Protein AF-A0A523K6I4-F1 (afdb_monomer_lite)

pLDDT: mean 88.22, std 10.39, range [42.53, 98.5]

Foldseek 3Di:
DPDPDDDDQQAAEAEDDDDPDPVVVVVVVVVCVVCDVVVVVVVVVVVVVVVVVVVCCVVPPDPDDRPDDPVRVCVVVVHYYHYDNACPDVVNLVVLLVSAAQEAEAEPHDYDDAPSNQVRHVPGYKYKAFADPPPQWDPPSVVVCVVVVHPDTGIWIFGDDRDTRPGGTDGD

Sequence (172 aa):
MLTMPEFEIIGIIKSKPLPLTRKTAKDLKKHLKNIGWRFGWLLFWQQTIQFLGYVINILLPGDGDRILPVWKISREYGIPVKHVHDINHPTVINLIQDLKPDIIVSAYFNQIIKEPVIDLPKFGILNIHPGWLPAYRGAMAYFWVLKNGSEKAGVSIHWIDKGIDTGELVSR

Secondary structure (DSSP, 8-state):
--PPPP-----EEEEPPPP--HHHHHHHHHHHHHH-HHHHHHHHHHHHHHHHHHHHHHHS--SSPP---HHHHHHHTT--EEEES-TTSHHHHHHHHHH--S-EEEES--SPPPHHHHTSSTT-EEEEESS-TTTT-STTHHHHHHHTT-S----EEEE--SSSS-SPEEE-

Structure (mmCIF, N/CA/C/O backbone):
data_AF-A0A523K6I4-F1
#
_entry.id   AF-A0A523K6I4-F1
#
loop_
_atom_site.group_PDB
_atom_site.id
_atom_site.type_symbol
_atom_site.label_atom_id
_atom_site.label_alt_id
_atom_site.label_comp_id
_atom_site.label_asym_id
_atom_site.label_entity_id
_atom_site.label_seq_id
_atom_site.pdbx_PDB_ins_code
_atom_site.Cartn_x
_atom_site.Cartn_y
_atom_site.Cartn_z
_atom_site.occupancy
_atom_site.B_iso_or_equiv
_atom_site.auth_seq_id
_atom_site.auth_comp_id
_atom_site.auth_asym_id
_atom_site.auth_atom_id
_atom_site.pdbx_PDB_model_num
ATOM 1 N N . MET A 1 1 ? -26.654 -2.804 -16.544 1.00 42.53 1 MET A N 1
ATOM 2 C CA . MET A 1 1 ? -25.769 -1.895 -15.787 1.00 42.53 1 MET A CA 1
ATOM 3 C C . MET A 1 1 ? -25.665 -2.445 -14.382 1.00 42.53 1 MET A C 1
ATOM 5 O O . MET A 1 1 ? -26.699 -2.585 -13.747 1.00 42.53 1 MET A O 1
ATOM 9 N N . LEU A 1 2 ? -24.471 -2.823 -13.928 1.00 50.53 2 LEU A N 1
ATOM 10 C CA . LEU A 1 2 ? -24.255 -3.074 -12.504 1.00 50.53 2 LEU A CA 1
ATOM 11 C C . LEU A 1 2 ? -24.284 -1.703 -11.820 1.00 50.53 2 LEU A C 1
ATOM 13 O O . LEU A 1 2 ? -23.462 -0.848 -12.142 1.00 50.53 2 LEU A O 1
ATOM 17 N N . THR A 1 3 ? -25.269 -1.457 -10.960 1.00 63.09 3 THR A N 1
ATOM 18 C CA . THR A 1 3 ? -25.248 -0.299 -10.062 1.00 63.09 3 THR A CA 1
ATOM 19 C C . THR A 1 3 ? -24.038 -0.449 -9.154 1.00 63.09 3 THR A C 1
ATOM 21 O O . THR A 1 3 ? -23.864 -1.512 -8.553 1.00 63.09 3 THR A O 1
ATOM 24 N N . MET A 1 4 ? -23.180 0.574 -9.082 1.00 63.16 4 MET A N 1
ATOM 25 C CA . MET A 1 4 ? -22.091 0.555 -8.109 1.00 63.16 4 MET A CA 1
ATOM 26 C C . MET A 1 4 ? -22.694 0.374 -6.712 1.00 63.16 4 MET A C 1
ATOM 28 O O . MET A 1 4 ? -23.668 1.062 -6.398 1.00 63.16 4 MET A O 1
ATOM 32 N N . PRO A 1 5 ? -22.161 -0.548 -5.894 1.00 74.62 5 PRO A N 1
ATOM 33 C CA . PRO A 1 5 ? -22.587 -0.645 -4.510 1.00 74.62 5 PRO A CA 1
ATOM 34 C C . PRO A 1 5 ? -22.283 0.680 -3.807 1.00 74.62 5 PRO A C 1
ATOM 36 O O . PRO A 1 5 ? -21.275 1.328 -4.104 1.00 74.62 5 PRO A O 1
ATOM 39 N N . GLU A 1 6 ? -23.153 1.082 -2.885 1.00 83.88 6 GLU A N 1
ATOM 40 C CA . GLU A 1 6 ? -22.844 2.189 -1.985 1.00 83.88 6 GLU A CA 1
ATOM 41 C C . GLU A 1 6 ? -21.594 1.825 -1.179 1.00 83.88 6 GLU A C 1
ATOM 43 O O . GLU A 1 6 ? -21.484 0.721 -0.641 1.00 83.88 6 GLU A O 1
ATOM 48 N N . PHE A 1 7 ? -20.626 2.735 -1.138 1.00 88.19 7 PHE A N 1
ATOM 49 C CA . PHE A 1 7 ? -19.412 2.574 -0.351 1.00 88.19 7 PHE A CA 1
ATOM 50 C C . PHE A 1 7 ? -19.145 3.849 0.441 1.00 88.19 7 PHE A C 1
ATOM 52 O O . PHE A 1 7 ? -19.424 4.957 -0.016 1.00 88.19 7 PHE A O 1
ATOM 59 N N . GLU A 1 8 ? -18.559 3.680 1.619 1.00 91.31 8 GLU A N 1
ATOM 60 C CA . GLU A 1 8 ? -18.159 4.771 2.496 1.00 91.31 8 GLU A CA 1
ATOM 61 C C . GLU A 1 8 ? -16.644 4.722 2.711 1.00 91.31 8 GLU A C 1
ATOM 63 O O . GLU A 1 8 ? -16.068 3.668 2.990 1.00 91.31 8 GLU A O 1
ATOM 68 N N . ILE A 1 9 ? -15.978 5.873 2.593 1.00 92.81 9 ILE A N 1
ATOM 69 C CA . ILE A 1 9 ? -14.556 5.988 2.924 1.00 92.81 9 ILE A CA 1
ATOM 70 C C . ILE A 1 9 ? -14.435 6.419 4.385 1.00 92.81 9 ILE A C 1
ATOM 72 O O . ILE A 1 9 ? -14.440 7.606 4.701 1.00 92.81 9 ILE A O 1
ATOM 76 N N . ILE A 1 10 ? -14.260 5.442 5.269 1.00 94.62 10 ILE A N 1
ATOM 77 C CA . ILE A 1 10 ? -14.178 5.667 6.721 1.00 94.62 10 ILE A CA 1
ATOM 78 C C . ILE A 1 10 ? -12.811 6.189 7.197 1.00 94.62 10 ILE A C 1
ATOM 80 O O . ILE A 1 10 ? -12.662 6.615 8.342 1.00 94.62 10 ILE A O 1
ATOM 84 N N . GLY A 1 11 ? -11.786 6.171 6.340 1.00 94.88 11 GLY A N 1
ATOM 85 C CA . GLY A 1 11 ? -10.477 6.719 6.681 1.00 94.88 11 GLY A CA 1
ATOM 86 C C . GLY A 1 11 ? -9.400 6.513 5.625 1.00 94.88 11 GLY A C 1
ATOM 87 O O . GLY A 1 11 ? -9.531 5.719 4.698 1.00 94.88 11 GLY A O 1
ATOM 88 N N . ILE A 1 12 ? -8.307 7.259 5.779 1.00 95.38 12 ILE A N 1
ATOM 89 C CA . ILE A 1 12 ? -7.144 7.219 4.891 1.00 95.38 12 ILE A CA 1
ATOM 90 C C . ILE A 1 12 ? -5.882 7.072 5.732 1.00 95.38 12 ILE A C 1
ATOM 92 O O . ILE A 1 12 ? -5.606 7.889 6.613 1.00 95.38 12 ILE A O 1
ATOM 96 N N . ILE A 1 13 ? -5.055 6.080 5.407 1.00 95.31 13 ILE A N 1
ATOM 97 C CA . ILE A 1 13 ? -3.731 5.918 6.010 1.00 95.31 13 ILE A CA 1
ATOM 98 C C . ILE A 1 13 ? -2.668 6.354 5.007 1.00 95.31 13 ILE A C 1
ATOM 100 O O . ILE A 1 13 ? -2.586 5.852 3.890 1.00 95.31 13 ILE A O 1
ATOM 104 N N . LYS A 1 14 ? -1.821 7.297 5.420 1.00 93.88 14 LYS A N 1
ATOM 105 C CA . LYS A 1 14 ? -0.667 7.753 4.646 1.00 93.88 14 LYS A CA 1
ATOM 106 C C . LYS A 1 14 ? 0.626 7.363 5.330 1.00 93.88 14 LYS A C 1
ATOM 108 O O . LYS A 1 14 ? 0.862 7.699 6.489 1.00 93.88 14 LYS A O 1
ATOM 113 N N . SER A 1 15 ? 1.512 6.740 4.570 1.00 91.19 15 SER A N 1
ATOM 114 C CA . SER A 1 15 ? 2.891 6.541 4.992 1.00 91.19 15 SER A CA 1
ATOM 115 C C . SER A 1 15 ? 3.592 7.894 5.115 1.00 91.19 15 SER A C 1
ATOM 117 O O . SER A 1 15 ? 3.506 8.744 4.223 1.00 91.19 15 SER A O 1
ATOM 119 N N . LYS A 1 16 ? 4.269 8.126 6.239 1.00 86.56 16 LYS A N 1
ATOM 120 C CA . LYS A 1 16 ? 5.195 9.249 6.365 1.00 86.56 16 LYS A CA 1
ATOM 121 C C . LYS A 1 16 ? 6.479 8.919 5.607 1.00 86.56 16 LYS A C 1
ATOM 123 O O . LYS A 1 16 ? 6.960 7.789 5.697 1.00 86.56 16 LYS A O 1
ATOM 128 N N . PRO A 1 17 ? 7.090 9.909 4.935 1.00 75.88 17 PRO A N 1
ATOM 129 C CA . PRO A 1 17 ? 8.453 9.757 4.459 1.00 75.88 17 PRO A CA 1
ATOM 130 C C . PRO A 1 17 ? 9.349 9.304 5.612 1.00 75.88 17 PRO A C 1
ATOM 132 O O . PRO A 1 17 ? 9.192 9.764 6.750 1.00 75.88 17 PRO A O 1
ATOM 135 N N . LEU A 1 18 ? 10.289 8.406 5.322 1.00 67.62 18 LEU A N 1
ATOM 136 C CA . LEU A 1 18 ? 11.297 8.029 6.304 1.00 67.62 18 LEU A CA 1
ATOM 137 C C . LEU A 1 18 ? 12.047 9.296 6.745 1.00 67.62 18 LEU A C 1
ATOM 139 O O . LEU A 1 18 ? 12.492 10.062 5.884 1.00 67.62 18 LEU A O 1
ATOM 143 N N . PRO A 1 19 ? 12.199 9.542 8.058 1.00 69.06 19 PRO A N 1
ATOM 144 C CA . PRO A 1 19 ? 12.918 10.715 8.524 1.00 69.06 19 PRO A CA 1
ATOM 145 C C . PRO A 1 19 ? 14.365 10.678 8.018 1.00 69.06 19 PRO A C 1
ATOM 147 O O . PRO A 1 19 ? 15.023 9.630 8.012 1.00 69.06 19 PRO A O 1
ATOM 150 N N . LEU A 1 20 ? 14.875 11.838 7.607 1.00 69.12 20 LEU A N 1
ATOM 151 C CA . LEU A 1 20 ? 16.279 12.021 7.250 1.00 69.12 20 LEU A CA 1
ATOM 152 C C . LEU A 1 20 ? 17.123 11.973 8.528 1.00 69.12 20 LEU A C 1
ATOM 154 O O . LEU A 1 20 ? 17.331 12.973 9.207 1.00 69.12 20 LEU A O 1
ATOM 158 N N . THR A 1 21 ? 17.594 10.780 8.876 1.00 76.06 21 THR A N 1
ATOM 159 C CA . THR A 1 21 ? 18.526 10.561 9.986 1.00 76.06 21 THR A CA 1
ATOM 160 C C . THR A 1 21 ? 19.949 10.372 9.458 1.00 76.06 21 THR A C 1
ATOM 162 O O . THR A 1 21 ? 20.152 10.096 8.274 1.00 76.06 21 THR A O 1
ATOM 165 N N . ARG A 1 22 ? 20.965 10.435 10.334 1.00 74.25 22 ARG A N 1
ATOM 166 C CA . ARG A 1 22 ? 22.353 10.075 9.963 1.00 74.25 22 ARG A CA 1
ATOM 167 C C . ARG A 1 22 ? 22.451 8.658 9.384 1.00 74.25 22 ARG A C 1
ATOM 169 O O . ARG A 1 22 ? 23.273 8.416 8.504 1.00 74.25 22 ARG A O 1
ATOM 176 N N . LYS A 1 23 ? 21.614 7.736 9.869 1.00 74.50 23 LYS A N 1
ATOM 177 C CA . LYS A 1 23 ? 21.492 6.378 9.329 1.00 74.50 23 LYS A CA 1
ATOM 178 C 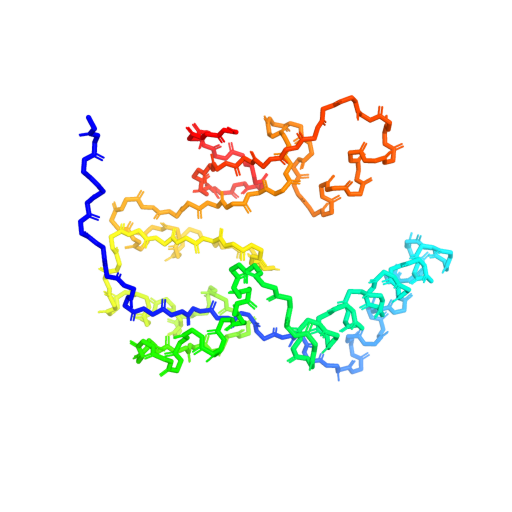C . LYS A 1 23 ? 20.891 6.416 7.922 1.00 74.50 23 LYS A C 1
ATOM 180 O O . LYS A 1 23 ? 21.525 5.927 6.997 1.00 74.50 23 LYS A O 1
ATOM 185 N N . THR A 1 24 ? 19.776 7.124 7.742 1.00 71.25 24 THR A N 1
ATOM 186 C CA . THR A 1 24 ? 19.123 7.319 6.436 1.00 71.25 24 THR A CA 1
ATOM 187 C C . THR A 1 24 ? 20.069 7.944 5.406 1.00 71.25 24 THR A C 1
ATOM 189 O O . THR A 1 24 ? 20.087 7.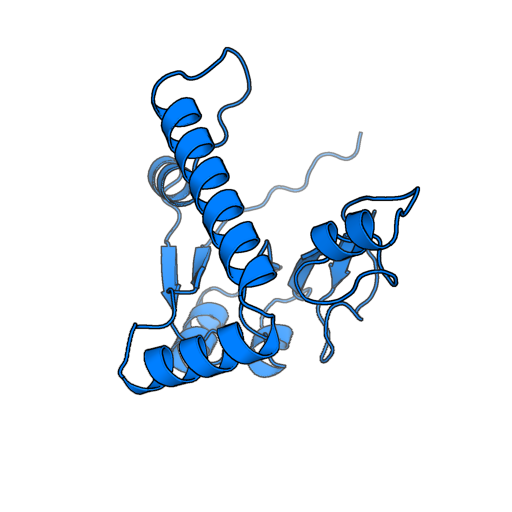519 4.260 1.00 71.25 24 THR A O 1
ATOM 192 N N . ALA A 1 25 ? 20.909 8.908 5.796 1.00 76.88 25 ALA A N 1
ATOM 193 C CA . ALA A 1 25 ? 21.897 9.518 4.903 1.00 76.88 25 ALA A CA 1
ATOM 194 C C . ALA A 1 25 ? 22.998 8.530 4.473 1.00 76.88 25 ALA A C 1
ATOM 196 O O . ALA A 1 25 ? 23.407 8.514 3.309 1.00 76.88 25 ALA A O 1
ATOM 197 N N . LYS A 1 26 ? 23.465 7.673 5.393 1.00 78.88 26 LYS A N 1
ATOM 198 C CA . LYS A 1 26 ? 24.404 6.586 5.068 1.00 78.88 26 LYS A CA 1
ATOM 199 C C . LYS A 1 26 ? 23.758 5.551 4.145 1.00 78.88 26 LYS A C 1
ATOM 201 O O . LYS A 1 26 ? 24.385 5.156 3.162 1.00 78.88 26 LYS A O 1
ATOM 206 N N . ASP A 1 27 ? 22.517 5.167 4.425 1.00 76.31 27 ASP A N 1
ATOM 207 C CA . ASP A 1 27 ? 21.748 4.223 3.611 1.00 76.31 27 ASP A CA 1
ATOM 208 C C . ASP A 1 27 ? 21.464 4.796 2.219 1.00 76.31 27 ASP A C 1
ATOM 210 O O . ASP A 1 27 ? 21.638 4.092 1.230 1.00 76.31 27 ASP A O 1
ATOM 214 N N . LEU A 1 28 ? 21.153 6.092 2.115 1.00 74.31 28 LEU A N 1
ATOM 215 C CA . LEU A 1 28 ? 20.996 6.802 0.845 1.00 74.31 28 LEU A CA 1
ATOM 216 C C . LEU A 1 28 ? 22.301 6.811 0.046 1.00 74.31 28 LEU A C 1
ATOM 218 O O . LEU A 1 28 ? 22.293 6.502 -1.141 1.00 74.31 28 LEU A O 1
ATOM 222 N N . LYS A 1 29 ? 23.441 7.103 0.686 1.00 77.94 29 LYS A N 1
ATOM 223 C CA . LYS A 1 29 ? 24.755 7.054 0.025 1.00 77.94 29 LYS A CA 1
ATOM 224 C C . LYS A 1 29 ? 25.081 5.643 -0.474 1.00 77.94 29 LYS A C 1
ATOM 226 O O . LYS A 1 29 ? 25.572 5.486 -1.591 1.00 77.94 29 LYS A O 1
ATOM 231 N N . LYS A 1 30 ? 24.794 4.617 0.334 1.00 78.75 30 LYS A N 1
ATOM 232 C CA . LYS A 1 30 ? 24.948 3.205 -0.052 1.00 78.75 30 LYS A CA 1
ATOM 233 C C . LYS A 1 30 ? 24.022 2.850 -1.216 1.00 78.75 30 LYS A C 1
ATOM 235 O O . LYS A 1 30 ? 24.467 2.229 -2.174 1.00 78.75 30 LYS A O 1
ATOM 240 N N . HIS A 1 31 ? 22.768 3.289 -1.161 1.00 73.31 31 HIS A N 1
ATOM 241 C CA . HIS A 1 31 ? 21.783 3.071 -2.209 1.00 73.31 31 HIS A CA 1
ATOM 242 C C . HIS A 1 31 ? 22.215 3.727 -3.524 1.00 73.31 31 HIS A C 1
ATOM 244 O O . HIS A 1 31 ? 22.301 3.027 -4.524 1.00 73.31 31 HIS A O 1
ATOM 250 N N . LEU A 1 32 ? 22.603 5.009 -3.510 1.00 76.25 32 LEU A N 1
ATOM 251 C CA . LEU A 1 32 ? 23.137 5.738 -4.671 1.00 76.25 32 LEU A CA 1
ATOM 252 C C . LEU A 1 32 ? 24.362 5.047 -5.282 1.00 76.25 32 LEU A C 1
ATOM 254 O O . LEU A 1 32 ? 24.489 4.980 -6.504 1.00 76.25 32 LEU A O 1
ATOM 258 N N . LYS A 1 33 ? 25.249 4.497 -4.444 1.00 80.69 33 LYS A N 1
ATOM 259 C CA . LYS A 1 33 ? 26.400 3.713 -4.910 1.00 80.69 33 LYS A CA 1
ATOM 260 C C . LYS A 1 33 ? 25.966 2.419 -5.608 1.00 80.69 33 LYS A C 1
ATOM 262 O O . LYS A 1 33 ? 26.567 2.062 -6.614 1.00 80.69 33 LYS A O 1
ATOM 267 N N . ASN A 1 34 ? 24.929 1.751 -5.103 1.00 77.88 34 ASN A N 1
ATOM 268 C CA . ASN A 1 34 ? 24.419 0.496 -5.661 1.00 77.88 34 ASN A CA 1
ATOM 269 C C . ASN A 1 34 ? 23.626 0.696 -6.959 1.00 77.88 34 ASN A C 1
ATOM 271 O O . ASN A 1 34 ? 23.767 -0.100 -7.880 1.00 77.88 34 ASN A O 1
ATOM 275 N N . ILE A 1 35 ? 22.799 1.741 -7.043 1.00 75.56 35 ILE A N 1
ATOM 276 C CA . ILE A 1 35 ? 22.004 2.033 -8.249 1.00 75.56 35 ILE A CA 1
ATOM 277 C C . ILE A 1 35 ? 22.817 2.752 -9.335 1.00 75.56 35 ILE A C 1
ATOM 279 O O . ILE A 1 35 ? 22.424 2.770 -10.499 1.00 75.56 35 ILE A O 1
ATOM 283 N N . GLY A 1 36 ? 23.957 3.337 -8.961 1.00 83.06 36 GLY A N 1
ATOM 284 C CA . GLY A 1 36 ? 24.825 4.105 -9.843 1.00 83.06 36 GLY A CA 1
ATOM 285 C C . GLY A 1 36 ? 24.409 5.573 -9.960 1.00 83.06 36 GLY A C 1
ATOM 286 O O . GLY A 1 36 ? 23.231 5.930 -9.983 1.00 83.06 36 GLY A O 1
ATOM 287 N N . TRP A 1 37 ? 25.407 6.452 -10.083 1.00 78.94 37 TRP A N 1
ATOM 288 C CA . TRP A 1 37 ? 25.209 7.907 -10.062 1.00 78.94 37 TRP A CA 1
ATOM 289 C C . TRP A 1 37 ? 24.309 8.415 -11.197 1.00 78.94 37 TRP A C 1
ATOM 291 O O . TRP A 1 37 ? 23.496 9.313 -10.997 1.00 78.94 37 TRP A O 1
ATOM 301 N N . ARG A 1 38 ? 24.402 7.791 -12.379 1.00 79.31 38 ARG A N 1
ATOM 302 C CA . ARG A 1 38 ? 23.565 8.123 -13.545 1.00 79.31 38 ARG A CA 1
ATOM 303 C C . ARG A 1 38 ? 22.087 7.824 -13.285 1.00 79.31 38 ARG A C 1
ATOM 305 O O . ARG A 1 38 ? 21.235 8.617 -13.669 1.00 79.31 38 ARG A O 1
ATOM 312 N N . PHE A 1 39 ? 21.789 6.717 -12.603 1.00 77.88 39 PHE A N 1
ATOM 313 C CA . PHE A 1 39 ? 20.417 6.352 -12.259 1.00 77.88 39 PHE A CA 1
ATOM 314 C C . PHE A 1 39 ? 19.861 7.234 -11.139 1.00 77.88 39 PHE A C 1
ATOM 316 O O . PHE A 1 39 ? 18.729 7.697 -11.230 1.00 77.88 39 PHE A O 1
ATOM 323 N N . GLY A 1 40 ? 20.677 7.555 -10.129 1.00 81.12 40 GLY A N 1
ATOM 324 C CA . GLY A 1 40 ? 20.308 8.539 -9.106 1.00 81.12 40 GLY A CA 1
ATOM 325 C C . GLY A 1 40 ? 19.970 9.911 -9.703 1.00 81.12 40 GLY A C 1
ATOM 326 O O . GLY A 1 40 ? 18.979 10.523 -9.314 1.00 81.12 40 GLY A O 1
ATOM 327 N N . TRP A 1 41 ? 20.744 10.359 -10.696 1.00 85.88 41 TRP A N 1
ATOM 328 C CA . TRP A 1 41 ? 20.487 11.609 -11.417 1.00 85.88 41 TRP A CA 1
ATOM 329 C C . TRP A 1 41 ? 19.193 11.568 -12.241 1.00 85.88 41 TRP A C 1
ATOM 331 O O . TRP A 1 41 ? 18.423 12.525 -12.218 1.00 85.88 41 TRP A O 1
ATOM 341 N N . LEU A 1 42 ? 18.915 10.447 -12.916 1.00 83.25 42 LEU A N 1
ATOM 342 C CA . LEU A 1 42 ? 17.652 10.236 -13.630 1.00 83.25 42 LEU A CA 1
ATOM 343 C C . LEU A 1 42 ? 16.447 10.314 -12.680 1.00 83.25 42 LEU A C 1
ATOM 345 O O . LEU A 1 42 ? 15.490 11.023 -12.973 1.00 83.25 42 LEU A O 1
ATOM 349 N N . LEU A 1 43 ? 16.504 9.621 -11.537 1.00 81.31 43 LEU A N 1
ATOM 350 C CA . LEU A 1 43 ? 15.429 9.637 -10.539 1.00 81.31 43 LEU A CA 1
ATOM 351 C C . LEU A 1 43 ? 15.205 11.038 -9.967 1.00 81.31 43 LEU A C 1
ATOM 353 O O . LEU A 1 43 ? 14.060 11.433 -9.764 1.00 81.31 43 LEU A O 1
ATOM 357 N N . PHE A 1 44 ? 16.279 11.795 -9.728 1.00 85.69 44 PHE A N 1
ATOM 358 C CA . PHE A 1 44 ? 16.171 13.186 -9.297 1.00 85.69 44 PHE A CA 1
ATOM 359 C C . PHE A 1 44 ? 15.391 14.019 -10.320 1.00 85.69 44 PHE A C 1
ATOM 361 O O . PHE A 1 44 ? 14.373 14.606 -9.964 1.00 85.69 44 PHE A O 1
ATOM 368 N N . TRP A 1 45 ? 15.795 13.996 -11.596 1.00 88.88 45 TRP A N 1
ATOM 369 C CA . TRP A 1 45 ? 15.090 14.731 -12.651 1.00 88.88 45 TRP A CA 1
ATOM 370 C C . TRP A 1 45 ? 13.650 14.267 -12.834 1.00 88.88 45 TRP A C 1
ATOM 372 O O . TRP A 1 45 ? 12.764 15.105 -12.981 1.00 88.88 45 TRP A O 1
ATOM 382 N N . GLN A 1 46 ? 13.396 12.959 -12.773 1.00 85.31 46 GLN A N 1
ATOM 383 C CA . GLN A 1 46 ? 12.042 12.414 -12.814 1.00 85.31 46 GLN A CA 1
ATOM 384 C C . GLN A 1 46 ? 11.171 13.024 -11.706 1.00 85.31 46 GLN A C 1
ATOM 386 O O . GLN A 1 46 ? 10.077 13.510 -11.989 1.00 85.31 46 GLN A O 1
ATOM 391 N N . GLN A 1 47 ? 11.656 13.035 -10.461 1.00 85.31 47 GLN A N 1
ATOM 392 C CA . GLN A 1 47 ? 10.927 13.607 -9.326 1.00 85.31 47 GLN A CA 1
ATOM 393 C C . GLN A 1 47 ? 10.741 15.120 -9.465 1.00 85.31 47 GLN A C 1
ATOM 395 O O . GLN A 1 47 ? 9.662 15.635 -9.176 1.00 85.31 47 GLN A O 1
ATOM 400 N N . THR A 1 48 ? 11.752 15.837 -9.962 1.00 88.81 48 THR A N 1
ATOM 401 C CA . THR A 1 48 ? 11.648 17.275 -10.241 1.00 88.81 48 THR A CA 1
ATOM 402 C C . THR A 1 48 ? 10.582 17.567 -11.295 1.00 88.81 48 THR A C 1
ATOM 404 O O . THR A 1 48 ? 9.737 18.427 -11.069 1.00 88.81 48 THR A O 1
ATOM 407 N N . ILE A 1 49 ? 10.568 16.838 -12.414 1.00 89.06 49 ILE A N 1
ATOM 408 C CA . ILE A 1 49 ? 9.572 17.014 -13.482 1.00 89.06 49 ILE A CA 1
ATOM 409 C C . ILE A 1 49 ? 8.166 16.689 -12.968 1.00 89.06 49 ILE A C 1
ATOM 411 O O . ILE A 1 49 ? 7.242 17.459 -13.215 1.00 89.06 49 ILE A O 1
ATOM 415 N N . GLN A 1 50 ? 7.998 15.595 -12.218 1.00 83.94 50 GLN A N 1
ATOM 416 C CA . GLN A 1 50 ? 6.705 15.239 -11.623 1.00 83.94 50 GLN A CA 1
ATOM 417 C C . GLN A 1 50 ? 6.212 16.313 -10.650 1.00 83.94 50 GLN A C 1
ATOM 419 O O . GLN A 1 50 ? 5.049 16.712 -10.710 1.00 83.94 50 GLN A O 1
ATOM 424 N N . PHE A 1 51 ? 7.094 16.821 -9.787 1.00 85.94 51 PHE A N 1
ATOM 425 C CA . PHE A 1 51 ? 6.762 17.899 -8.862 1.00 85.94 51 PHE A CA 1
ATOM 426 C C . PHE A 1 51 ? 6.360 19.181 -9.600 1.00 85.94 51 PHE A C 1
ATOM 428 O O . PHE A 1 51 ? 5.333 19.773 -9.277 1.00 85.94 51 PHE A O 1
ATOM 435 N N . LEU A 1 52 ? 7.120 19.585 -10.621 1.00 88.69 52 LEU A N 1
ATOM 436 C CA . LEU A 1 52 ? 6.794 20.755 -11.439 1.00 88.69 52 LEU A CA 1
ATOM 437 C C . LEU A 1 52 ? 5.467 20.576 -12.178 1.00 88.69 52 LEU A C 1
ATOM 439 O O . LEU A 1 52 ? 4.636 21.477 -12.145 1.00 88.69 52 LEU A O 1
ATOM 443 N N . GLY A 1 53 ? 5.227 19.409 -12.778 1.00 83.94 53 GLY A N 1
ATOM 444 C CA . GLY A 1 53 ? 3.952 19.087 -13.418 1.00 83.94 53 GLY A CA 1
ATOM 445 C C . GLY A 1 53 ? 2.781 19.158 -12.438 1.00 83.94 53 GLY A C 1
ATOM 446 O O . GLY A 1 53 ? 1.727 19.693 -12.773 1.00 83.94 53 GLY A O 1
ATOM 447 N N . TYR A 1 54 ? 2.967 18.691 -11.202 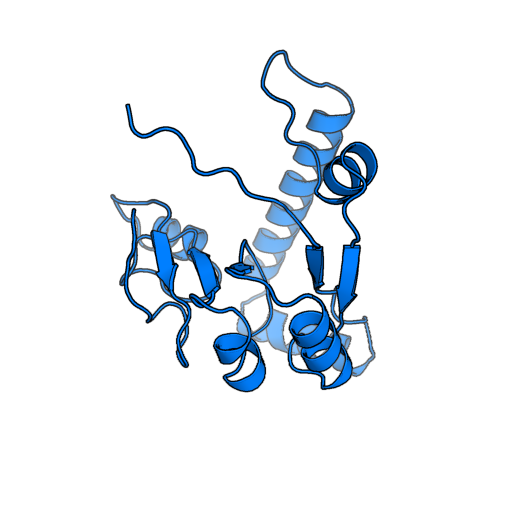1.00 81.62 54 TYR A N 1
ATOM 448 C CA . TYR A 1 54 ? 1.963 18.813 -10.146 1.00 81.62 54 TYR A CA 1
ATOM 449 C C . TYR A 1 54 ? 1.705 20.277 -9.750 1.00 81.62 54 TYR A C 1
ATOM 451 O O . TYR A 1 54 ? 0.552 20.686 -9.633 1.00 81.62 54 TYR A O 1
ATOM 459 N N . VAL A 1 55 ? 2.757 21.089 -9.601 1.00 83.75 55 VAL A N 1
ATOM 460 C CA . VAL A 1 55 ? 2.629 22.532 -9.328 1.00 83.75 55 VAL A CA 1
ATOM 461 C C . VAL A 1 55 ? 1.897 23.244 -10.468 1.00 83.75 55 VAL A C 1
ATOM 463 O O . VAL A 1 55 ? 0.972 24.009 -10.206 1.00 83.75 55 VAL A O 1
ATOM 466 N N . ILE A 1 56 ? 2.252 22.956 -11.722 1.00 84.75 56 ILE A N 1
ATOM 467 C CA . ILE A 1 56 ? 1.593 23.526 -12.904 1.00 84.75 56 ILE A CA 1
ATOM 468 C C . ILE A 1 56 ? 0.111 23.151 -12.927 1.00 84.75 56 ILE A C 1
ATOM 470 O O . ILE A 1 56 ? -0.712 24.040 -13.086 1.00 84.75 56 ILE A O 1
ATOM 474 N N . ASN A 1 57 ? -0.249 21.885 -12.690 1.00 77.88 57 ASN A N 1
ATOM 475 C CA . ASN A 1 57 ? -1.655 21.456 -12.656 1.00 77.88 57 ASN A CA 1
ATOM 476 C C . ASN A 1 57 ? -2.477 22.160 -11.563 1.00 77.88 57 ASN A C 1
ATOM 478 O O . ASN A 1 57 ? -3.678 22.361 -11.725 1.00 77.88 57 ASN A O 1
ATOM 482 N N . ILE A 1 58 ? -1.849 22.536 -10.44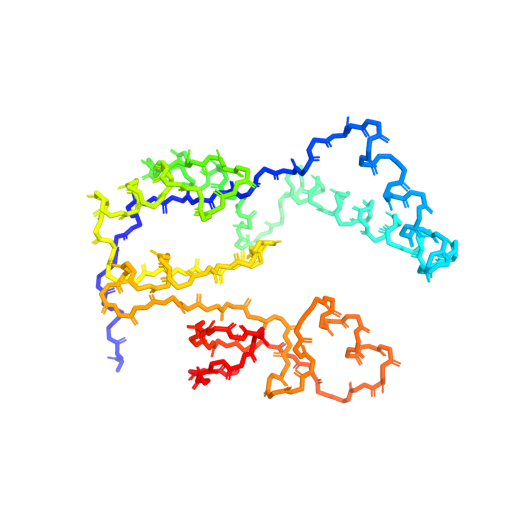6 1.00 77.81 58 ILE A N 1
ATOM 483 C CA . ILE A 1 58 ? -2.516 23.312 -9.393 1.00 77.81 58 ILE A CA 1
ATOM 484 C C . ILE A 1 58 ? -2.706 24.773 -9.809 1.00 77.81 58 ILE A C 1
ATOM 486 O O . ILE A 1 58 ? -3.756 25.347 -9.523 1.00 77.81 58 ILE A O 1
ATOM 490 N N . LEU A 1 59 ? -1.689 25.381 -10.424 1.00 83.25 59 LEU A N 1
ATOM 491 C CA . LEU A 1 59 ? -1.685 26.808 -10.767 1.00 83.25 59 LEU A CA 1
ATOM 492 C C . LEU A 1 59 ? -2.469 27.120 -12.046 1.00 83.25 59 LEU A C 1
ATOM 494 O O . LEU A 1 59 ? -3.099 28.169 -12.135 1.00 83.25 59 LEU A O 1
ATOM 498 N N . LEU A 1 60 ? -2.421 26.216 -13.021 1.00 83.19 60 LEU A N 1
ATOM 499 C CA . LEU A 1 60 ? -3.032 26.327 -14.342 1.00 83.19 60 LEU A CA 1
ATOM 500 C C . LEU A 1 60 ? -3.917 25.094 -14.585 1.00 83.19 60 LEU A C 1
ATOM 502 O O . LEU A 1 60 ? -3.542 24.206 -15.355 1.00 83.19 60 LEU A O 1
ATOM 506 N N . PRO A 1 61 ? -5.066 24.989 -13.894 1.00 69.44 61 PRO A N 1
ATOM 507 C CA . PRO A 1 61 ? -5.971 23.868 -14.088 1.00 69.44 61 PRO A CA 1
ATOM 508 C C . PRO A 1 61 ? -6.565 23.932 -15.501 1.00 69.44 61 PRO A C 1
ATOM 510 O O . PRO A 1 61 ? -7.178 24.932 -15.866 1.00 69.44 61 PRO A O 1
ATOM 513 N N . GLY A 1 62 ? -6.368 22.878 -16.296 1.00 70.00 62 GLY A N 1
ATOM 514 C CA . GLY A 1 62 ? -7.068 22.714 -17.573 1.00 70.00 62 GLY A CA 1
ATOM 515 C C . GLY A 1 62 ? -8.547 22.354 -17.382 1.00 70.00 62 GLY A C 1
ATOM 516 O O . GLY A 1 62 ? -8.997 22.130 -16.259 1.00 70.00 62 GLY A O 1
ATOM 517 N N . ASP A 1 63 ? -9.284 22.231 -18.488 1.00 69.50 63 ASP A N 1
ATOM 518 C CA . ASP A 1 63 ? -10.730 21.935 -18.502 1.00 69.50 63 ASP A CA 1
ATOM 519 C C . ASP A 1 63 ? -11.095 20.477 -18.136 1.00 69.50 63 ASP A C 1
ATOM 521 O O . ASP A 1 63 ? -12.261 20.092 -18.190 1.00 69.50 63 ASP A O 1
ATOM 525 N N . GLY A 1 64 ? -10.112 19.640 -17.787 1.00 64.56 64 GLY A N 1
ATOM 526 C CA . GLY A 1 64 ? -10.317 18.235 -17.424 1.00 64.56 64 GLY A CA 1
ATOM 527 C C . GLY A 1 64 ? -10.667 18.013 -15.949 1.00 64.56 64 GLY A C 1
ATOM 528 O O . GLY A 1 64 ? -10.523 18.905 -15.108 1.00 64.56 64 GLY A O 1
ATOM 529 N N . ASP A 1 65 ? -11.074 16.781 -15.623 1.00 61.66 65 ASP A N 1
ATOM 530 C CA . ASP A 1 65 ? -11.316 16.360 -14.242 1.00 61.66 65 ASP A CA 1
ATOM 531 C C . ASP A 1 65 ? -10.097 16.657 -13.363 1.00 61.66 65 ASP A C 1
ATOM 533 O O . ASP A 1 65 ? -8.958 16.268 -13.647 1.00 61.66 65 ASP A O 1
ATOM 537 N N . ARG A 1 66 ? -10.333 17.377 -12.265 1.00 65.19 66 ARG A N 1
ATOM 538 C CA . ARG A 1 66 ? -9.264 17.783 -11.354 1.00 65.19 66 ARG A CA 1
ATOM 539 C C . ARG A 1 66 ? -8.693 16.553 -10.657 1.00 65.19 66 ARG A C 1
ATOM 541 O O . ARG A 1 66 ? -9.356 15.955 -9.813 1.00 65.19 66 ARG A O 1
ATOM 548 N N . ILE A 1 67 ? -7.418 16.249 -10.901 1.00 68.31 67 ILE A N 1
ATOM 549 C CA . ILE A 1 67 ? -6.658 15.331 -10.044 1.00 68.31 67 ILE A CA 1
ATOM 550 C C . ILE A 1 67 ? -6.418 16.043 -8.713 1.00 68.31 67 ILE A C 1
ATOM 552 O O . ILE A 1 67 ? -5.478 16.824 -8.543 1.00 68.31 67 ILE A O 1
ATOM 556 N N . LEU A 1 68 ? -7.316 15.815 -7.760 1.00 75.44 68 LEU A N 1
ATOM 557 C CA . LEU A 1 68 ? -7.201 16.390 -6.432 1.00 75.44 68 LEU A CA 1
ATOM 558 C C . LEU A 1 68 ? -6.207 15.570 -5.604 1.00 75.44 68 LEU A C 1
ATOM 560 O O . LEU A 1 68 ? -6.287 14.341 -5.559 1.00 75.44 68 LEU A O 1
ATOM 564 N N . PRO A 1 69 ? -5.275 16.219 -4.892 1.00 79.44 69 PRO A N 1
ATOM 565 C CA . PRO A 1 69 ? -4.430 15.494 -3.968 1.00 79.44 69 PRO A CA 1
ATOM 566 C C . PRO A 1 69 ? -5.271 14.945 -2.821 1.00 79.44 69 PRO A C 1
ATOM 568 O O . PRO A 1 69 ? -6.216 15.582 -2.357 1.00 79.44 69 PRO A O 1
ATOM 571 N N . VAL A 1 70 ? -4.858 13.800 -2.282 1.00 82.88 70 VAL A N 1
ATOM 572 C CA . VAL A 1 70 ? -5.596 13.099 -1.221 1.00 82.88 70 VAL A CA 1
ATOM 573 C C . VAL A 1 70 ? -5.914 13.994 -0.009 1.00 82.88 70 VAL A C 1
ATOM 575 O O . VAL A 1 70 ? -6.935 13.803 0.634 1.00 82.88 70 VAL A O 1
ATOM 578 N N . TRP A 1 71 ? -5.071 14.987 0.319 1.00 83.75 71 TRP A N 1
ATOM 579 C CA . TRP A 1 71 ? -5.363 15.922 1.422 1.00 83.75 71 TRP A CA 1
ATOM 580 C C . TRP A 1 71 ? -6.534 16.870 1.119 1.00 83.75 71 TRP A C 1
ATOM 582 O O . TRP A 1 71 ? -7.247 17.262 2.036 1.00 83.75 71 TRP A O 1
ATOM 592 N N . LYS A 1 72 ? -6.737 17.234 -0.152 1.00 83.69 72 LYS A N 1
ATOM 593 C CA . LYS A 1 72 ? -7.846 18.088 -0.582 1.00 83.69 72 LYS A CA 1
ATOM 594 C C . LYS A 1 72 ? -9.144 17.290 -0.617 1.00 83.69 72 LYS A C 1
ATOM 596 O O . LYS A 1 72 ? -10.115 17.748 -0.035 1.00 83.69 72 LYS A O 1
ATOM 601 N N . ILE A 1 73 ? -9.102 16.072 -1.168 1.00 84.50 73 ILE A N 1
ATOM 602 C CA . ILE A 1 73 ? -10.228 15.122 -1.137 1.00 84.50 73 ILE A CA 1
ATOM 603 C C . ILE A 1 73 ? -10.654 14.862 0.312 1.00 84.50 73 ILE A C 1
ATOM 605 O O . ILE A 1 73 ? -11.805 15.069 0.668 1.00 84.50 73 ILE A O 1
ATOM 609 N N . SER A 1 74 ? -9.715 14.490 1.185 1.00 89.69 74 SER A N 1
ATOM 610 C CA . SER A 1 74 ? -10.019 14.245 2.600 1.00 89.69 74 SER A CA 1
ATOM 611 C C . SER A 1 74 ? -10.696 15.438 3.276 1.00 89.69 74 SER A C 1
ATOM 613 O O . SER A 1 74 ? -11.664 15.251 4.004 1.00 89.69 74 SER A O 1
ATOM 615 N N . ARG A 1 75 ? -10.224 16.662 3.019 1.00 88.88 75 ARG A N 1
ATOM 616 C CA . ARG A 1 75 ? -10.818 17.872 3.596 1.00 88.88 75 ARG A CA 1
ATOM 617 C C . ARG A 1 75 ? -12.221 18.150 3.055 1.00 88.88 75 ARG A C 1
ATOM 619 O O . ARG A 1 75 ? -13.074 18.572 3.823 1.00 88.88 75 ARG A O 1
ATOM 626 N N . GLU A 1 76 ? -12.428 17.957 1.757 1.00 88.56 76 GLU A N 1
ATOM 627 C CA . GLU A 1 76 ? -13.696 18.225 1.069 1.00 88.56 76 GLU A CA 1
ATOM 628 C C . GLU A 1 76 ? -14.804 17.265 1.513 1.00 88.56 76 GLU A C 1
ATOM 630 O O . GLU A 1 76 ? -15.923 17.700 1.762 1.00 88.56 76 GLU A O 1
ATOM 635 N N . TYR A 1 77 ? -14.462 15.990 1.705 1.00 88.25 77 TYR A N 1
ATOM 636 C CA . TYR A 1 77 ? -15.402 14.941 2.109 1.00 88.25 77 TYR A CA 1
ATOM 637 C C . TYR A 1 77 ? -15.371 14.625 3.615 1.00 88.25 77 TYR A C 1
ATOM 639 O O . TYR A 1 77 ? -16.023 13.686 4.057 1.00 88.25 77 TYR A O 1
ATOM 647 N N . GLY A 1 78 ? -14.601 15.369 4.418 1.00 91.94 78 GLY A N 1
ATOM 648 C CA . GLY A 1 78 ? -14.510 15.158 5.871 1.00 91.94 78 GLY A CA 1
ATOM 649 C C . GLY A 1 78 ? -13.870 13.827 6.297 1.00 91.94 78 GLY A C 1
ATOM 650 O O . GLY A 1 78 ? -14.094 13.369 7.413 1.00 91.94 78 GLY A O 1
ATOM 651 N N . ILE A 1 79 ? -13.064 13.204 5.434 1.00 93.25 79 ILE A N 1
ATOM 652 C CA . ILE A 1 79 ? -12.488 11.872 5.666 1.00 93.25 79 ILE A CA 1
ATOM 653 C C . ILE A 1 79 ? -11.248 11.986 6.568 1.00 93.25 79 ILE A C 1
ATOM 655 O O . ILE A 1 79 ? -10.316 12.726 6.223 1.00 93.25 79 ILE A O 1
ATOM 659 N N . PRO A 1 80 ? -11.153 11.236 7.681 1.00 93.00 80 PRO A N 1
ATOM 660 C CA . PRO A 1 80 ? -9.998 11.298 8.569 1.00 93.00 80 PRO A CA 1
ATOM 661 C C . PRO A 1 80 ? -8.733 10.741 7.898 1.00 93.00 80 PRO A C 1
ATOM 663 O O . PRO A 1 80 ? -8.740 9.670 7.291 1.00 93.00 80 PRO A O 1
ATOM 666 N N . VAL A 1 81 ? -7.609 11.453 8.044 1.00 94.12 81 VAL A N 1
ATOM 667 C CA . VAL A 1 81 ? -6.296 11.025 7.531 1.00 94.12 81 VAL A CA 1
ATOM 668 C C . VAL A 1 81 ? -5.341 10.754 8.686 1.00 94.12 81 VAL A C 1
ATOM 670 O O . VAL A 1 81 ? -5.017 11.651 9.468 1.00 94.12 81 VAL A O 1
ATOM 673 N N . LYS A 1 82 ? -4.806 9.532 8.749 1.00 94.19 82 LYS A N 1
ATOM 674 C CA . LYS A 1 82 ? -3.750 9.153 9.688 1.00 94.19 82 LYS A CA 1
ATOM 675 C C . LYS A 1 82 ? -2.415 9.011 8.974 1.00 94.19 82 LYS A C 1
ATOM 677 O O . LYS A 1 82 ? -2.262 8.222 8.049 1.00 94.19 82 LYS A O 1
ATOM 682 N N . HIS A 1 83 ? -1.415 9.737 9.456 1.00 94.19 83 HIS A N 1
ATOM 683 C CA . HIS A 1 83 ? -0.039 9.584 9.000 1.00 94.19 83 HIS A CA 1
ATOM 684 C C . HIS A 1 83 ? 0.728 8.601 9.894 1.00 94.19 83 HIS A C 1
ATOM 686 O O . HIS A 1 83 ? 0.831 8.834 11.100 1.00 94.19 83 HIS A O 1
ATOM 692 N N . VAL A 1 84 ? 1.304 7.547 9.311 1.00 94.12 84 VAL A N 1
ATOM 693 C CA . VAL A 1 84 ? 1.972 6.453 10.041 1.00 94.12 84 VAL A CA 1
ATOM 694 C C . VAL A 1 84 ? 3.406 6.240 9.560 1.00 94.12 84 VAL A C 1
ATOM 696 O O . VAL A 1 84 ? 3.709 6.418 8.383 1.00 94.12 84 VAL A O 1
ATOM 699 N N . HIS A 1 85 ? 4.303 5.865 10.472 1.00 92.19 85 HIS A N 1
ATOM 700 C CA . HIS A 1 85 ? 5.672 5.465 10.120 1.00 92.19 85 HIS A CA 1
ATOM 701 C C . HIS A 1 85 ? 5.780 3.971 9.808 1.00 92.19 85 HIS A C 1
ATOM 703 O O . HIS A 1 85 ? 6.575 3.602 8.953 1.00 92.19 85 HIS A O 1
ATOM 709 N N . ASP A 1 86 ? 4.965 3.146 10.466 1.00 94.19 86 ASP A N 1
ATOM 710 C CA . ASP A 1 86 ? 4.881 1.703 10.257 1.00 94.19 86 ASP A CA 1
ATOM 711 C C . ASP A 1 86 ? 3.407 1.281 10.309 1.00 94.19 86 ASP A C 1
ATOM 713 O O . ASP A 1 86 ? 2.743 1.471 11.330 1.00 94.19 86 ASP A O 1
ATOM 717 N N . ILE A 1 87 ? 2.893 0.757 9.196 1.00 96.25 87 ILE A N 1
ATOM 718 C CA . ILE A 1 87 ? 1.527 0.228 9.066 1.00 96.25 87 ILE A CA 1
ATOM 719 C C . ILE A 1 87 ? 1.292 -0.976 9.981 1.00 96.25 87 ILE A C 1
ATOM 721 O O . ILE A 1 87 ? 0.176 -1.194 10.437 1.00 96.25 87 ILE A O 1
ATOM 725 N N . ASN A 1 88 ? 2.354 -1.723 10.290 1.00 97.06 88 ASN A N 1
ATOM 726 C CA . ASN A 1 88 ? 2.303 -2.932 11.106 1.00 97.06 88 ASN A CA 1
ATOM 727 C C . ASN A 1 88 ? 2.481 -2.634 12.599 1.00 97.06 88 ASN A C 1
ATOM 729 O O . ASN A 1 88 ? 2.579 -3.557 13.407 1.00 97.06 88 ASN A O 1
ATOM 733 N N . HIS A 1 89 ? 2.580 -1.359 12.982 1.00 97.50 89 HIS A N 1
ATOM 734 C CA . HIS A 1 89 ? 2.718 -0.987 14.380 1.00 97.50 89 HIS A CA 1
ATOM 735 C C . HIS A 1 89 ? 1.416 -1.300 15.142 1.00 97.50 89 HIS A C 1
ATOM 737 O O . HIS A 1 89 ? 0.340 -0.978 14.631 1.00 97.50 89 HIS A O 1
AT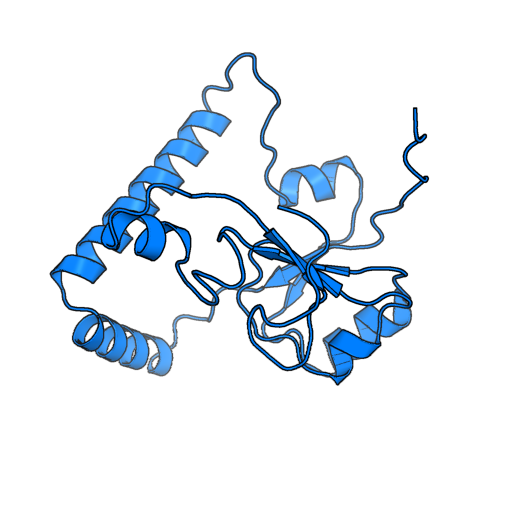OM 743 N N . PRO A 1 90 ? 1.468 -1.831 16.382 1.00 97.81 90 PRO A N 1
ATOM 744 C CA . PRO A 1 90 ? 0.270 -2.203 17.144 1.00 97.81 90 PRO A CA 1
ATOM 745 C C . PRO A 1 90 ? -0.784 -1.095 17.264 1.00 97.81 90 PRO A C 1
ATOM 747 O O . PRO A 1 90 ? -1.975 -1.353 17.175 1.00 97.81 90 PRO A O 1
ATOM 750 N N . THR A 1 91 ? -0.365 0.168 17.395 1.00 96.81 91 THR A N 1
ATOM 751 C CA . THR A 1 91 ? -1.306 1.304 17.453 1.00 96.81 91 THR A CA 1
ATOM 752 C C . THR A 1 91 ? -2.073 1.533 16.150 1.00 96.81 91 THR A C 1
ATOM 754 O O . THR A 1 91 ? -3.174 2.075 16.185 1.00 96.81 91 THR A O 1
ATOM 757 N N . VAL A 1 92 ? -1.497 1.161 15.005 1.00 97.00 92 VAL A N 1
ATOM 758 C CA . VAL A 1 92 ? -2.144 1.265 13.692 1.00 97.00 92 VAL A CA 1
ATOM 759 C C . VAL A 1 92 ? -3.041 0.058 13.451 1.00 97.00 92 VAL A C 1
ATOM 761 O O . VAL A 1 92 ? -4.148 0.232 12.958 1.00 97.00 92 VAL A O 1
ATOM 764 N N . ILE A 1 93 ? -2.608 -1.132 13.875 1.00 98.06 93 ILE A N 1
ATOM 765 C CA . ILE A 1 93 ? -3.438 -2.344 13.888 1.00 98.06 93 ILE A CA 1
ATOM 766 C C . ILE A 1 93 ? -4.719 -2.093 14.694 1.00 98.06 93 ILE A C 1
ATOM 768 O O . ILE A 1 93 ? -5.806 -2.259 14.153 1.00 98.06 93 ILE A O 1
ATOM 772 N N . ASN A 1 94 ? -4.601 -1.591 15.929 1.00 97.88 94 ASN A N 1
ATOM 773 C CA . ASN A 1 94 ? -5.758 -1.273 16.773 1.00 97.88 94 ASN A CA 1
ATOM 774 C C . ASN A 1 94 ? -6.675 -0.231 16.116 1.00 97.88 94 ASN A C 1
ATOM 776 O O . ASN A 1 94 ? -7.884 -0.406 16.094 1.00 97.88 94 ASN A O 1
ATOM 780 N N . LEU A 1 95 ? -6.101 0.817 15.510 1.00 96.75 95 LEU A N 1
ATOM 781 C CA . LEU A 1 95 ? -6.877 1.819 14.774 1.00 96.75 95 LEU A CA 1
ATOM 782 C C . LEU A 1 95 ? -7.697 1.194 13.635 1.00 96.75 95 LEU A C 1
ATOM 784 O O . LEU A 1 95 ? -8.865 1.528 13.471 1.00 96.75 95 LEU A O 1
ATOM 788 N N . ILE A 1 96 ? -7.090 0.320 12.828 1.00 97.38 96 ILE A N 1
ATOM 789 C CA . ILE A 1 96 ? -7.783 -0.347 11.716 1.00 97.38 96 ILE A CA 1
ATOM 790 C C . ILE A 1 96 ? -8.855 -1.301 12.260 1.00 97.38 96 ILE A C 1
ATOM 792 O O . ILE A 1 96 ? -9.960 -1.350 11.724 1.00 97.38 96 ILE A O 1
ATOM 796 N N . GLN A 1 97 ? -8.554 -2.014 13.345 1.00 97.06 97 GLN A N 1
ATOM 797 C CA . GLN A 1 97 ? -9.495 -2.915 14.003 1.00 97.06 97 GLN A CA 1
ATOM 798 C C . GLN A 1 97 ? -10.724 -2.177 14.552 1.00 97.06 97 GLN A C 1
ATOM 800 O O . GLN A 1 97 ? -11.839 -2.673 14.401 1.00 97.06 97 GLN A O 1
ATOM 805 N N . ASP A 1 98 ? -10.542 -0.990 15.135 1.00 97.06 98 ASP A N 1
ATOM 806 C CA . ASP A 1 98 ? -11.637 -0.155 15.645 1.00 97.06 98 ASP A CA 1
ATOM 807 C C . ASP A 1 98 ? -12.523 0.390 14.516 1.00 97.06 98 ASP A C 1
ATOM 809 O O . ASP A 1 98 ? -13.742 0.478 14.671 1.00 97.06 98 ASP A O 1
ATOM 813 N N . LEU A 1 99 ? -11.920 0.712 13.366 1.00 96.19 99 LEU A N 1
ATOM 814 C CA . LEU A 1 99 ? -12.632 1.174 12.171 1.00 96.19 99 LEU A CA 1
ATOM 815 C C . LEU A 1 99 ? -13.448 0.064 11.490 1.00 96.19 99 LEU A C 1
ATOM 817 O O . LEU A 1 99 ? -14.417 0.377 10.807 1.00 96.19 99 LEU A O 1
ATOM 821 N N . LYS A 1 100 ? -13.075 -1.211 11.673 1.00 96.69 100 LYS A N 1
ATOM 822 C CA . LYS A 1 100 ? -13.758 -2.390 11.102 1.00 96.69 100 LYS A CA 1
ATOM 823 C C . LYS A 1 100 ? -14.048 -2.270 9.591 1.00 96.69 100 LYS A C 1
ATOM 825 O O . LYS A 1 100 ? -15.200 -2.413 9.184 1.00 96.69 100 LYS A O 1
ATOM 830 N N . PRO A 1 101 ? -13.038 -2.005 8.742 1.00 97.12 101 PRO A N 1
ATOM 831 C CA . PRO A 1 101 ? -13.262 -1.878 7.306 1.00 97.12 101 PRO A CA 1
ATOM 832 C C . PRO A 1 101 ? -13.731 -3.201 6.686 1.00 97.12 101 PRO A C 1
ATOM 834 O O . PRO A 1 101 ? -13.207 -4.269 7.001 1.00 97.12 101 PRO A O 1
ATOM 837 N N . ASP A 1 102 ? -14.650 -3.132 5.725 1.00 97.62 102 ASP A N 1
ATOM 838 C CA . ASP A 1 102 ? -14.977 -4.295 4.895 1.00 97.62 102 ASP A CA 1
ATOM 839 C C . ASP A 1 102 ? -13.829 -4.628 3.927 1.00 97.62 102 ASP A C 1
ATOM 841 O O . ASP A 1 102 ? -13.465 -5.791 3.761 1.00 97.62 102 ASP A O 1
ATOM 845 N N . ILE A 1 103 ? -13.230 -3.602 3.312 1.00 97.06 103 ILE A N 1
ATOM 846 C CA . ILE A 1 103 ? -12.118 -3.692 2.353 1.00 97.06 103 ILE A CA 1
ATOM 847 C C . ILE A 1 103 ? -11.115 -2.579 2.653 1.00 97.06 103 ILE A C 1
ATOM 849 O O . ILE A 1 103 ? -11.497 -1.460 2.999 1.00 97.06 103 ILE A O 1
ATOM 853 N N . ILE A 1 104 ? -9.827 -2.853 2.448 1.00 98.00 104 ILE A N 1
ATOM 854 C CA . ILE A 1 104 ? -8.796 -1.811 2.339 1.00 98.00 104 ILE A CA 1
ATOM 855 C C . ILE A 1 104 ? -8.307 -1.746 0.891 1.00 98.00 104 ILE A C 1
ATOM 857 O O . ILE A 1 104 ? -8.081 -2.774 0.257 1.00 98.00 104 ILE A O 1
ATOM 861 N N . VAL A 1 105 ? -8.101 -0.535 0.371 1.00 97.38 105 VAL A N 1
ATOM 862 C CA . VAL A 1 105 ? -7.493 -0.314 -0.948 1.00 97.38 105 VAL A CA 1
ATOM 863 C C . VAL A 1 105 ? -6.105 0.302 -0.774 1.00 97.38 105 VAL A C 1
ATOM 865 O O . VAL A 1 105 ? -5.957 1.439 -0.326 1.00 97.38 105 VAL A O 1
ATOM 868 N N . SER A 1 106 ? -5.078 -0.460 -1.140 1.00 97.12 106 SER A N 1
ATOM 869 C CA . SER A 1 106 ? -3.693 -0.021 -1.268 1.00 97.12 106 SER A CA 1
ATOM 870 C C . SER A 1 106 ? -3.467 0.571 -2.656 1.00 97.12 106 SER A C 1
ATOM 872 O O . SER A 1 106 ? -3.625 -0.098 -3.677 1.00 97.12 106 SER A O 1
ATOM 874 N N . ALA A 1 107 ? -3.065 1.838 -2.698 1.00 93.25 107 ALA A N 1
ATOM 875 C CA . ALA A 1 107 ? -2.679 2.522 -3.924 1.00 93.25 107 ALA A CA 1
ATOM 876 C C . ALA A 1 107 ? -1.332 3.213 -3.704 1.00 93.25 107 ALA A C 1
ATOM 878 O O . ALA A 1 107 ? -1.237 4.156 -2.916 1.00 93.25 107 ALA A O 1
ATOM 879 N N . TYR A 1 108 ? -0.285 2.733 -4.384 1.00 88.75 108 TYR A N 1
ATOM 880 C CA . TYR A 1 108 ? 1.082 3.264 -4.258 1.00 88.75 108 TYR A CA 1
ATOM 881 C C . TYR A 1 108 ? 1.589 3.353 -2.801 1.00 88.75 108 TYR A C 1
ATOM 883 O O . TYR A 1 108 ? 2.354 4.253 -2.438 1.00 88.75 108 TYR A O 1
ATOM 891 N N . PHE A 1 109 ? 1.176 2.414 -1.945 1.00 93.25 109 PHE A N 1
ATOM 892 C CA . PHE A 1 109 ? 1.649 2.349 -0.567 1.00 93.25 109 PHE A CA 1
ATOM 893 C C . PHE A 1 109 ? 3.050 1.727 -0.517 1.00 93.25 109 PHE A C 1
ATOM 895 O O . PHE A 1 109 ? 3.322 0.711 -1.145 1.00 93.25 109 PHE A O 1
ATOM 902 N N . ASN A 1 110 ? 3.974 2.356 0.207 1.00 89.88 110 ASN A N 1
ATOM 903 C CA . ASN A 1 110 ? 5.407 2.047 0.124 1.00 89.88 110 ASN A CA 1
ATOM 904 C C . ASN A 1 110 ? 5.931 1.160 1.267 1.00 89.88 110 ASN A C 1
ATOM 906 O O . ASN A 1 110 ? 7.145 1.057 1.447 1.00 89.88 110 ASN A O 1
ATOM 910 N N . GLN A 1 111 ? 5.042 0.566 2.063 1.00 93.31 111 GLN A N 1
ATOM 911 C CA . GLN A 1 111 ? 5.408 -0.324 3.164 1.00 93.31 111 GLN A CA 1
ATOM 912 C C . GLN A 1 111 ? 4.837 -1.716 2.919 1.00 93.31 111 GLN A C 1
ATOM 914 O O . GLN A 1 111 ? 3.738 -1.851 2.389 1.00 93.31 111 GLN A O 1
ATOM 919 N N . ILE A 1 112 ? 5.573 -2.744 3.344 1.00 94.69 112 ILE A N 1
ATOM 920 C CA . ILE A 1 112 ? 5.083 -4.124 3.318 1.00 94.69 112 ILE A CA 1
ATOM 921 C C . ILE A 1 112 ? 4.020 -4.270 4.408 1.00 94.69 112 ILE A C 1
ATOM 923 O O . ILE A 1 112 ? 4.302 -4.026 5.586 1.00 94.69 112 ILE A O 1
ATOM 927 N N . ILE A 1 113 ? 2.817 -4.665 4.002 1.00 96.81 113 ILE A N 1
ATOM 928 C CA . ILE A 1 113 ? 1.697 -4.961 4.892 1.00 96.81 113 ILE A CA 1
ATOM 929 C C . ILE A 1 113 ? 1.813 -6.430 5.300 1.00 96.81 113 ILE A C 1
ATOM 931 O O . ILE A 1 113 ? 1.929 -7.300 4.443 1.00 96.81 113 ILE A O 1
ATOM 935 N N . LYS A 1 114 ? 1.858 -6.705 6.602 1.00 97.38 114 LYS A N 1
ATOM 936 C CA . LYS A 1 114 ? 2.019 -8.059 7.148 1.00 97.38 114 LYS A CA 1
ATOM 937 C C . LYS A 1 114 ? 0.674 -8.647 7.565 1.00 97.38 114 LYS A C 1
ATOM 939 O O . LYS A 1 114 ? -0.289 -7.910 7.755 1.00 97.38 114 LYS A O 1
ATOM 944 N N . GLU A 1 115 ? 0.658 -9.961 7.786 1.00 96.94 115 GLU A N 1
ATOM 945 C CA . GLU A 1 115 ? -0.516 -10.754 8.201 1.00 96.94 115 GLU A CA 1
ATOM 946 C C . GLU A 1 115 ? -1.414 -10.072 9.246 1.00 96.94 115 GLU A C 1
ATOM 948 O O . GLU A 1 115 ? -2.603 -9.948 8.975 1.00 96.94 115 GLU A O 1
ATOM 953 N N . PRO A 1 116 ? -0.894 -9.487 10.351 1.00 97.19 116 PRO A N 1
ATOM 954 C CA . PRO A 1 116 ? -1.755 -8.849 11.349 1.00 97.19 116 PRO A CA 1
ATOM 955 C C . PRO A 1 116 ? -2.606 -7.687 10.829 1.00 97.19 116 PRO A C 1
ATOM 957 O O . PRO A 1 116 ? -3.552 -7.301 11.499 1.00 97.19 116 PRO A O 1
ATOM 960 N N . VAL A 1 117 ? -2.237 -7.087 9.694 1.00 98.00 117 VAL A N 1
ATOM 961 C CA . VAL A 1 117 ? -3.014 -6.041 9.016 1.00 98.00 117 VAL A CA 1
ATOM 962 C C . VAL A 1 117 ? -3.817 -6.621 7.849 1.00 98.00 117 VAL A C 1
ATOM 964 O O . VAL A 1 117 ? -4.944 -6.184 7.631 1.00 98.00 117 VAL A O 1
ATOM 967 N N . ILE A 1 118 ? -3.255 -7.591 7.114 1.00 98.06 118 ILE A N 1
ATOM 968 C CA . ILE A 1 118 ? -3.929 -8.281 5.995 1.00 98.06 118 ILE A CA 1
ATOM 969 C C . ILE A 1 118 ? -5.247 -8.910 6.458 1.00 98.06 118 ILE A C 1
ATOM 971 O O . ILE A 1 118 ? -6.241 -8.813 5.742 1.00 98.06 118 ILE A O 1
ATOM 975 N N . ASP A 1 119 ? -5.261 -9.475 7.665 1.00 97.50 119 ASP A N 1
ATOM 976 C CA . ASP A 1 119 ? -6.399 -10.222 8.206 1.00 97.50 119 ASP A CA 1
ATOM 977 C C . ASP A 1 119 ? -7.472 -9.330 8.871 1.00 97.50 119 ASP A C 1
ATOM 979 O O . ASP A 1 119 ? -8.485 -9.838 9.348 1.00 97.50 119 ASP A O 1
ATOM 983 N N . LEU A 1 120 ? -7.266 -8.006 8.945 1.00 98.00 120 LEU A N 1
ATOM 984 C CA . LEU A 1 120 ? -8.206 -7.084 9.604 1.00 98.00 120 LEU A CA 1
ATOM 985 C C . LEU A 1 120 ? -9.482 -6.797 8.797 1.00 98.00 120 LEU A C 1
ATOM 987 O O . LEU A 1 120 ? -10.563 -6.857 9.388 1.00 98.00 120 LEU A O 1
ATOM 991 N N . PRO A 1 121 ? -9.415 -6.422 7.503 1.00 98.06 121 PRO A N 1
ATOM 992 C CA . PRO A 1 121 ? -10.623 -6.171 6.729 1.00 98.06 121 PRO A CA 1
ATOM 993 C C . PRO A 1 121 ? -11.371 -7.460 6.400 1.00 98.06 121 PRO A C 1
ATOM 995 O O . PRO A 1 121 ? -10.767 -8.462 6.022 1.00 98.06 121 PRO A O 1
ATOM 998 N N . LYS A 1 122 ? -12.704 -7.404 6.447 1.00 96.88 122 LYS A N 1
ATOM 999 C CA . LYS A 1 122 ? -13.590 -8.565 6.240 1.00 96.88 122 LYS A CA 1
ATOM 1000 C C . LYS A 1 122 ? -13.324 -9.331 4.940 1.00 96.88 122 LYS A C 1
ATOM 1002 O O . LYS A 1 122 ? -13.424 -10.555 4.923 1.00 96.88 122 LYS A O 1
ATOM 1007 N N . PHE A 1 123 ? -13.036 -8.616 3.857 1.00 96.56 123 PHE A N 1
ATOM 1008 C CA . PHE A 1 123 ? -12.814 -9.189 2.528 1.00 96.56 123 PHE A CA 1
ATOM 1009 C C . PHE A 1 123 ? -11.350 -9.114 2.072 1.00 96.56 123 PHE A C 1
ATOM 1011 O O . PHE A 1 123 ? -11.034 -9.596 0.990 1.00 96.56 123 PHE A O 1
ATOM 1018 N N . GLY A 1 124 ? -10.454 -8.532 2.874 1.00 97.50 124 GLY A N 1
ATOM 1019 C CA . GLY A 1 124 ? -9.037 -8.396 2.539 1.00 97.50 124 GLY A CA 1
ATOM 1020 C C . GLY A 1 124 ? -8.638 -7.024 1.986 1.00 97.50 124 GLY A C 1
ATOM 1021 O O . GLY A 1 124 ? -9.351 -6.020 2.102 1.00 97.50 124 GLY A O 1
ATOM 1022 N N . ILE A 1 125 ? -7.436 -6.982 1.408 1.00 98.50 125 ILE A N 1
ATOM 1023 C CA . ILE A 1 125 ? -6.807 -5.759 0.902 1.00 98.50 125 ILE A CA 1
ATOM 1024 C C . ILE A 1 125 ? -6.599 -5.873 -0.606 1.00 98.50 125 ILE A C 1
ATOM 1026 O O . ILE A 1 125 ? -5.893 -6.769 -1.067 1.00 98.50 125 ILE A O 1
ATOM 1030 N N . LEU A 1 126 ? -7.161 -4.939 -1.369 1.00 98.31 126 LEU A N 1
ATOM 1031 C CA . LEU A 1 126 ? -6.881 -4.782 -2.795 1.00 98.31 126 LEU A CA 1
ATOM 1032 C C . LEU A 1 126 ? -5.657 -3.899 -2.993 1.00 98.31 126 LEU A C 1
ATOM 1034 O O . LEU A 1 126 ? -5.518 -2.878 -2.327 1.00 98.31 126 LEU A O 1
ATOM 1038 N N . ASN A 1 127 ? -4.802 -4.241 -3.947 1.00 98.00 127 ASN A N 1
ATOM 1039 C CA . ASN A 1 127 ? -3.677 -3.415 -4.358 1.00 98.00 127 ASN A CA 1
ATOM 1040 C C . ASN A 1 127 ? -3.804 -3.014 -5.827 1.00 98.00 127 ASN A C 1
ATOM 1042 O O . ASN A 1 127 ? -4.079 -3.850 -6.689 1.00 98.00 127 ASN A O 1
ATOM 1046 N N . ILE A 1 128 ? -3.575 -1.731 -6.099 1.00 97.44 128 ILE A N 1
ATOM 1047 C CA . ILE A 1 128 ? -3.485 -1.179 -7.451 1.00 97.44 128 ILE A CA 1
ATOM 1048 C C . ILE A 1 128 ? -2.004 -1.114 -7.828 1.00 97.44 128 ILE A C 1
ATOM 1050 O O . ILE A 1 128 ? -1.271 -0.228 -7.376 1.00 97.44 128 ILE A O 1
ATOM 1054 N N . HIS A 1 129 ? -1.567 -2.055 -8.661 1.00 96.31 129 HIS A N 1
ATOM 1055 C CA . HIS A 1 129 ? -0.172 -2.206 -9.065 1.00 96.31 129 HIS A CA 1
ATOM 1056 C C . HIS A 1 129 ? 0.065 -1.688 -10.491 1.00 96.31 129 HIS A C 1
ATOM 1058 O O . HIS A 1 129 ? -0.577 -2.177 -11.420 1.00 96.31 129 HIS A O 1
ATOM 1064 N N . PRO A 1 130 ? 1.007 -0.758 -10.732 1.00 94.31 130 PRO A N 1
ATOM 1065 C CA . PRO A 1 130 ? 1.278 -0.199 -12.062 1.00 94.31 130 PRO A CA 1
ATOM 1066 C C . PRO A 1 130 ? 2.173 -1.106 -12.927 1.00 94.31 130 PRO A C 1
ATOM 1068 O O . PRO A 1 130 ? 3.165 -0.659 -13.510 1.00 94.31 130 PRO A O 1
ATOM 1071 N N . GLY A 1 131 ? 1.857 -2.399 -12.963 1.00 93.25 131 GLY A N 1
ATOM 1072 C CA . GLY A 1 131 ? 2.548 -3.408 -13.755 1.00 93.25 131 GLY A CA 1
ATOM 1073 C C . GLY A 1 131 ? 1.587 -4.489 -14.236 1.00 93.25 131 GLY A C 1
ATOM 1074 O O . GLY A 1 131 ? 0.561 -4.753 -13.610 1.00 93.25 131 GLY A O 1
ATOM 1075 N N . TRP A 1 132 ? 1.927 -5.131 -15.354 1.00 95.12 132 TRP A N 1
ATOM 1076 C CA . TRP A 1 132 ? 1.136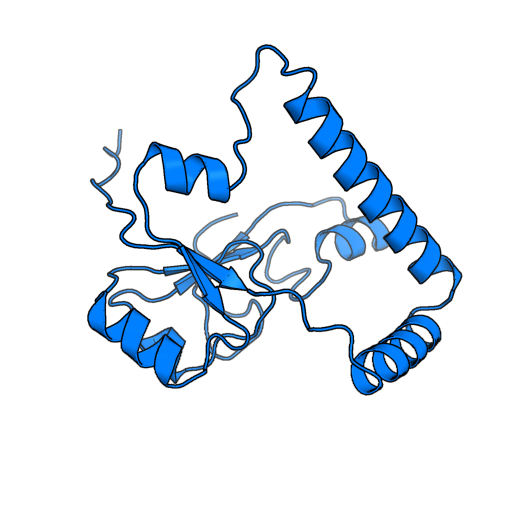 -6.213 -15.941 1.00 95.12 132 TRP A CA 1
ATOM 1077 C C . TRP A 1 132 ? 1.445 -7.553 -15.256 1.00 95.12 132 TRP A C 1
ATOM 1079 O O . TRP A 1 132 ? 2.227 -8.359 -15.767 1.00 95.12 132 TRP A O 1
ATOM 1089 N N . LEU A 1 133 ? 0.853 -7.794 -14.083 1.00 95.62 133 LEU A N 1
ATOM 1090 C CA . LEU A 1 133 ? 1.113 -8.999 -13.287 1.00 95.62 133 LEU A CA 1
ATOM 1091 C C . LEU A 1 133 ? 0.815 -10.275 -14.080 1.00 95.62 133 LEU A C 1
ATOM 1093 O O . LEU A 1 133 ? -0.083 -10.251 -14.909 1.00 95.62 133 LEU A O 1
ATOM 1097 N N . PRO A 1 134 ? 1.509 -11.405 -13.850 1.00 94.69 134 PRO A N 1
ATOM 1098 C CA . PRO A 1 134 ? 2.584 -11.590 -12.874 1.00 94.69 134 PRO A CA 1
ATOM 1099 C C . PRO A 1 134 ? 3.936 -11.019 -13.333 1.00 94.69 134 PRO A C 1
ATOM 1101 O O . PRO A 1 134 ? 4.915 -11.118 -12.595 1.00 94.69 134 PRO A O 1
ATOM 1104 N N . ALA A 1 135 ? 4.023 -10.432 -14.531 1.00 94.06 135 ALA A N 1
ATOM 1105 C CA . ALA A 1 135 ? 5.220 -9.716 -14.944 1.00 94.06 135 ALA A CA 1
ATOM 1106 C C . ALA A 1 135 ? 5.335 -8.388 -14.179 1.00 94.06 135 ALA A C 1
ATOM 1108 O O . ALA A 1 135 ? 4.342 -7.784 -13.776 1.00 94.06 135 ALA A O 1
ATOM 1109 N N . TYR A 1 136 ? 6.569 -7.926 -13.980 1.00 94.62 136 TYR A N 1
ATOM 1110 C CA . TYR A 1 136 ? 6.851 -6.632 -13.350 1.00 94.62 136 TYR A CA 1
ATOM 1111 C C . TYR A 1 136 ? 6.291 -6.472 -11.926 1.00 94.62 136 TYR A C 1
ATOM 1113 O O . TYR A 1 136 ? 5.851 -5.384 -11.562 1.00 94.62 136 TYR A O 1
ATOM 1121 N N . ARG A 1 137 ? 6.327 -7.536 -11.112 1.00 95.19 137 ARG A N 1
ATOM 1122 C CA . ARG A 1 137 ? 6.124 -7.446 -9.654 1.00 95.19 137 ARG A CA 1
ATOM 1123 C C . ARG A 1 137 ? 7.149 -6.518 -9.001 1.00 95.19 137 ARG A C 1
ATOM 1125 O O . ARG A 1 137 ? 8.281 -6.389 -9.476 1.00 95.19 137 ARG A O 1
ATOM 1132 N N . GLY A 1 138 ? 6.782 -5.973 -7.852 1.00 91.75 138 GLY A N 1
ATOM 1133 C CA . GLY A 1 138 ? 7.654 -5.198 -6.991 1.00 91.75 138 GLY A CA 1
ATOM 1134 C C . GLY A 1 138 ? 7.832 -3.753 -7.441 1.00 91.75 138 GLY A C 1
ATOM 1135 O O . GLY A 1 138 ? 7.077 -3.186 -8.229 1.00 91.75 138 GLY A O 1
ATOM 1136 N N . ALA A 1 139 ? 8.855 -3.113 -6.885 1.00 89.88 139 ALA A N 1
ATOM 1137 C CA . ALA A 1 139 ? 9.054 -1.684 -7.060 1.00 89.88 139 ALA A CA 1
ATOM 1138 C C . ALA A 1 139 ? 9.430 -1.307 -8.503 1.00 89.88 139 ALA A C 1
ATOM 1140 O O . ALA A 1 139 ? 10.136 -2.034 -9.203 1.00 89.88 139 ALA A O 1
ATOM 1141 N N . MET A 1 140 ? 9.044 -0.090 -8.899 1.00 88.69 140 MET A N 1
ATOM 1142 C CA . MET A 1 140 ? 9.439 0.526 -10.171 1.00 88.69 140 MET A CA 1
ATOM 1143 C C . MET A 1 140 ? 8.980 -0.261 -11.415 1.00 88.69 140 MET A C 1
ATOM 1145 O O . MET A 1 140 ? 9.675 -0.266 -12.429 1.00 88.69 140 MET A O 1
ATOM 1149 N N . ALA A 1 141 ? 7.810 -0.907 -11.363 1.00 92.50 141 ALA A N 1
ATOM 1150 C CA . ALA A 1 141 ? 7.260 -1.700 -12.467 1.00 92.50 141 ALA A CA 1
ATOM 1151 C C . ALA A 1 141 ? 7.284 -0.959 -13.820 1.00 92.50 141 ALA A C 1
ATOM 1153 O O . ALA A 1 141 ? 7.838 -1.473 -14.790 1.00 92.50 141 ALA A O 1
ATOM 1154 N N . TYR A 1 142 ? 6.806 0.290 -13.865 1.00 89.12 142 TYR A N 1
ATOM 1155 C CA . TYR A 1 142 ? 6.825 1.131 -15.072 1.00 89.12 142 TYR A CA 1
ATOM 1156 C C . TYR A 1 142 ? 8.233 1.330 -15.659 1.00 89.12 142 TYR A C 1
ATOM 1158 O O . TYR A 1 142 ? 8.407 1.334 -16.876 1.00 89.12 142 TYR A O 1
ATOM 1166 N N . PHE A 1 143 ? 9.258 1.468 -14.813 1.00 88.50 143 PHE A N 1
ATOM 1167 C CA . PHE A 1 143 ? 10.636 1.624 -15.273 1.00 88.50 143 PHE A CA 1
ATOM 1168 C C . PHE A 1 143 ? 11.123 0.343 -15.945 1.00 88.50 143 PHE A C 1
ATOM 1170 O O . PHE A 1 143 ? 11.734 0.400 -17.009 1.00 88.50 143 PHE A O 1
ATOM 1177 N N . TRP A 1 144 ? 10.838 -0.812 -15.344 1.00 90.88 144 TRP A N 1
ATOM 1178 C CA . TRP A 1 144 ? 11.243 -2.103 -15.891 1.00 90.88 144 TRP A CA 1
ATOM 1179 C C . TRP A 1 144 ? 10.513 -2.446 -17.188 1.00 90.88 144 TRP A C 1
ATOM 1181 O O . TRP A 1 144 ? 11.137 -2.995 -18.093 1.00 90.88 144 TRP A O 1
ATOM 1191 N N . VAL A 1 145 ? 9.237 -2.074 -17.310 1.00 93.81 145 VAL A N 1
ATOM 1192 C CA . VAL A 1 145 ? 8.472 -2.180 -18.564 1.00 93.81 145 VAL A CA 1
ATOM 1193 C C . VAL A 1 145 ? 9.197 -1.438 -19.689 1.00 93.81 145 VAL A C 1
ATOM 1195 O O . VAL A 1 145 ? 9.498 -2.038 -20.721 1.00 93.81 145 VAL A O 1
ATOM 1198 N N . LEU A 1 146 ? 9.554 -0.169 -19.460 1.00 91.19 146 LEU A N 1
ATOM 1199 C CA . LEU A 1 146 ? 10.259 0.659 -20.445 1.00 91.19 146 LEU A CA 1
ATOM 1200 C C . LEU A 1 146 ? 11.672 0.146 -20.733 1.00 91.19 146 LEU A C 1
ATOM 1202 O O . LEU A 1 146 ? 12.065 0.021 -21.889 1.00 91.19 146 LEU A O 1
ATOM 1206 N N . LYS A 1 147 ? 12.437 -0.179 -19.686 1.00 89.81 147 LYS A N 1
ATOM 1207 C CA . LYS A 1 147 ? 13.815 -0.670 -19.815 1.00 89.81 147 LYS A CA 1
ATOM 1208 C C . LYS A 1 147 ? 13.889 -1.950 -20.643 1.00 89.81 147 LYS A C 1
ATOM 1210 O O . LYS A 1 147 ? 14.839 -2.125 -21.399 1.00 89.81 147 LYS A O 1
ATOM 1215 N N . ASN A 1 148 ? 12.911 -2.835 -20.488 1.00 94.31 148 ASN A N 1
ATOM 1216 C CA . ASN A 1 148 ? 12.869 -4.101 -21.210 1.00 94.31 148 ASN A CA 1
ATOM 1217 C C . ASN A 1 148 ? 12.298 -3.957 -22.629 1.00 94.31 148 ASN A C 1
ATOM 1219 O O . ASN A 1 148 ? 12.198 -4.963 -23.322 1.00 94.31 148 ASN A O 1
ATOM 1223 N N . GLY A 1 149 ? 11.901 -2.749 -23.053 1.00 94.25 149 GLY A N 1
ATOM 1224 C CA . GLY A 1 149 ? 11.261 -2.534 -24.352 1.00 94.25 149 GLY A CA 1
ATOM 1225 C C . GLY A 1 149 ? 9.943 -3.298 -24.492 1.00 94.25 149 GLY A C 1
ATOM 1226 O O . GLY A 1 149 ? 9.641 -3.792 -25.572 1.00 94.25 149 GLY A O 1
ATOM 1227 N N . SER A 1 150 ? 9.195 -3.461 -23.396 1.00 94.31 150 SER A N 1
ATOM 1228 C CA . SER A 1 150 ? 7.969 -4.261 -23.399 1.00 94.31 150 SER A CA 1
ATOM 1229 C C . SER A 1 150 ? 6.897 -3.630 -24.276 1.00 94.31 150 SER A C 1
ATOM 1231 O O . SER A 1 150 ? 6.569 -2.456 -24.112 1.00 94.31 150 SER A O 1
ATOM 1233 N N . GLU A 1 151 ? 6.280 -4.436 -25.135 1.00 91.06 151 GLU A N 1
ATOM 1234 C CA . GLU A 1 151 ? 5.137 -4.019 -25.956 1.00 91.06 151 GLU A CA 1
ATOM 1235 C C . GLU A 1 151 ? 3.860 -3.816 -25.128 1.00 91.06 151 GLU A C 1
ATOM 1237 O O . GLU A 1 151 ? 2.932 -3.134 -25.559 1.00 91.06 151 GLU A O 1
ATOM 1242 N N . LYS A 1 152 ? 3.799 -4.417 -23.931 1.00 86.94 152 LYS A N 1
ATOM 1243 C CA . LYS A 1 152 ? 2.644 -4.342 -23.031 1.00 86.94 152 LYS A CA 1
ATOM 1244 C C . LYS A 1 152 ? 3.017 -3.645 -21.730 1.00 86.94 152 LYS A C 1
ATOM 1246 O O . LYS A 1 152 ? 3.949 -4.055 -21.033 1.00 86.94 152 LYS A O 1
ATOM 1251 N N . ALA A 1 153 ? 2.235 -2.622 -21.409 1.00 92.81 153 ALA A N 1
ATOM 1252 C CA . ALA A 1 153 ? 2.193 -1.915 -20.138 1.00 92.81 153 ALA A CA 1
ATOM 1253 C C . ALA A 1 153 ? 0.744 -1.915 -19.631 1.00 92.81 153 ALA A C 1
ATOM 1255 O O . ALA A 1 153 ? -0.188 -2.079 -20.416 1.00 92.81 153 ALA A O 1
ATOM 1256 N N . GLY A 1 154 ? 0.542 -1.721 -18.333 1.00 93.44 154 GLY A N 1
ATOM 1257 C CA . GLY A 1 154 ? -0.799 -1.600 -17.775 1.00 93.44 154 GLY A CA 1
ATOM 1258 C C . GLY A 1 154 ? -0.794 -1.563 -16.257 1.00 93.44 154 GLY A C 1
ATOM 1259 O O . GLY A 1 154 ? 0.262 -1.454 -15.628 1.00 93.44 154 GLY A O 1
ATOM 1260 N N . VAL A 1 155 ? -1.990 -1.658 -15.693 1.00 95.62 155 VAL A N 1
ATOM 1261 C CA . VAL A 1 155 ? -2.243 -1.680 -14.253 1.00 95.62 155 VAL A CA 1
ATOM 1262 C C . VAL A 1 155 ? -2.896 -3.016 -13.929 1.00 95.62 155 VAL A C 1
ATOM 1264 O O . VAL A 1 155 ? -3.691 -3.508 -14.711 1.00 95.62 155 VAL A O 1
ATOM 1267 N N . SER A 1 156 ? -2.559 -3.618 -12.797 1.00 96.88 156 SER A N 1
ATOM 1268 C CA . SER A 1 156 ? -3.244 -4.804 -12.287 1.00 96.88 156 SER A CA 1
ATOM 1269 C C . SER A 1 156 ? -3.892 -4.478 -10.950 1.00 96.88 156 SER A C 1
ATOM 1271 O O . SER A 1 156 ? -3.282 -3.812 -10.112 1.00 96.88 156 SER A O 1
ATOM 1273 N N . ILE A 1 157 ? -5.101 -4.984 -10.734 1.00 98.19 157 ILE A N 1
ATOM 1274 C CA . ILE A 1 157 ? -5.756 -5.010 -9.426 1.00 98.19 157 ILE A CA 1
ATOM 1275 C C . ILE A 1 157 ? -5.682 -6.444 -8.921 1.00 98.19 157 ILE A C 1
ATOM 1277 O O . ILE A 1 157 ? -6.096 -7.365 -9.626 1.00 98.19 157 ILE A O 1
ATOM 1281 N N . HIS A 1 158 ? -5.144 -6.642 -7.724 1.00 98.12 158 HIS A N 1
ATOM 1282 C CA . HIS A 1 158 ? -5.005 -7.965 -7.120 1.00 98.12 158 HIS A CA 1
ATOM 1283 C C . HIS A 1 158 ? -5.181 -7.898 -5.602 1.00 98.12 158 HIS A C 1
ATOM 1285 O O . HIS A 1 158 ? -5.020 -6.836 -4.997 1.00 98.12 158 HIS A O 1
ATOM 1291 N N . TRP A 1 159 ? -5.484 -9.032 -4.981 1.00 98.31 159 TRP A N 1
ATOM 1292 C CA . TRP A 1 159 ? -5.492 -9.166 -3.527 1.00 98.31 159 TRP A CA 1
ATOM 1293 C C . TRP A 1 159 ? -4.063 -9.192 -2.976 1.00 98.31 159 TRP A C 1
ATOM 1295 O O . TRP A 1 159 ? -3.157 -9.747 -3.603 1.00 98.31 159 TRP A O 1
ATOM 1305 N N . ILE A 1 160 ? -3.838 -8.592 -1.809 1.00 98.19 160 ILE A N 1
ATOM 1306 C CA . ILE A 1 160 ? -2.568 -8.718 -1.086 1.00 98.19 160 ILE A CA 1
ATOM 1307 C C . ILE A 1 160 ? -2.546 -10.049 -0.337 1.00 98.19 160 ILE A C 1
ATOM 1309 O O . ILE A 1 160 ? -3.483 -10.383 0.383 1.00 98.19 160 ILE A O 1
ATOM 1313 N N . ASP A 1 161 ? -1.443 -10.777 -0.478 1.00 96.81 161 ASP A N 1
ATOM 1314 C CA . ASP A 1 161 ? -1.101 -11.949 0.320 1.00 96.81 161 ASP A CA 1
ATOM 1315 C C . ASP A 1 161 ? 0.245 -11.721 1.040 1.00 96.81 161 ASP A C 1
ATOM 1317 O O . ASP A 1 161 ? 0.735 -10.596 1.149 1.00 96.81 161 ASP A O 1
ATOM 1321 N N . LYS A 1 162 ? 0.859 -12.788 1.561 1.00 95.62 162 LYS A N 1
ATOM 1322 C CA . LYS A 1 162 ? 2.144 -12.712 2.279 1.00 95.62 162 LYS A CA 1
ATOM 1323 C C . LYS A 1 162 ? 3.326 -12.314 1.383 1.00 95.62 162 LYS A C 1
ATOM 1325 O O . LYS A 1 162 ? 4.395 -11.989 1.905 1.00 95.62 162 LYS A O 1
ATOM 1330 N N . GLY A 1 163 ? 3.183 -12.413 0.061 1.00 95.56 163 GLY A N 1
ATOM 1331 C CA . GLY A 1 163 ? 4.238 -12.088 -0.890 1.00 95.56 163 GLY A CA 1
ATOM 1332 C C . GLY A 1 163 ? 4.095 -10.686 -1.483 1.00 95.56 163 GLY A C 1
ATOM 1333 O O . GLY A 1 163 ? 3.251 -9.884 -1.093 1.00 95.56 163 GLY A O 1
ATOM 1334 N N . ILE A 1 164 ? 4.989 -10.359 -2.419 1.00 95.44 164 ILE A N 1
ATOM 1335 C CA . ILE A 1 164 ? 5.008 -9.056 -3.093 1.00 95.44 164 ILE A CA 1
ATOM 1336 C C . ILE A 1 164 ? 4.355 -9.218 -4.462 1.00 95.44 164 ILE A C 1
ATOM 1338 O O . ILE A 1 164 ? 4.924 -9.860 -5.348 1.00 95.44 164 ILE A O 1
ATOM 1342 N N . ASP A 1 165 ? 3.175 -8.620 -4.619 1.00 96.31 165 ASP A N 1
ATOM 1343 C CA . ASP A 1 165 ? 2.370 -8.642 -5.844 1.00 96.31 165 ASP A CA 1
ATOM 1344 C C . ASP A 1 165 ? 2.103 -10.069 -6.376 1.00 96.31 165 ASP A C 1
ATOM 1346 O O . ASP A 1 165 ? 2.155 -10.354 -7.580 1.00 96.31 165 ASP A O 1
ATOM 1350 N N . THR A 1 166 ? 1.882 -11.003 -5.446 1.00 97.31 166 THR A N 1
ATOM 1351 C CA . THR A 1 166 ? 1.678 -12.438 -5.707 1.00 97.31 166 THR A CA 1
ATOM 1352 C C . THR A 1 166 ? 0.237 -12.903 -5.592 1.00 97.31 166 THR A C 1
ATOM 1354 O O . THR A 1 166 ? -0.078 -13.934 -6.186 1.00 97.31 166 THR A O 1
ATOM 1357 N N . GLY A 1 167 ? -0.609 -12.159 -4.879 1.00 97.44 167 GLY A N 1
ATOM 1358 C CA . GLY A 1 167 ? -1.982 -12.574 -4.627 1.00 97.44 167 GLY A CA 1
ATOM 1359 C C . GLY A 1 167 ? -2.863 -12.601 -5.875 1.00 97.44 167 GLY A C 1
ATOM 1360 O O . GLY A 1 167 ? -2.473 -12.185 -6.971 1.00 97.44 167 GLY A O 1
ATOM 1361 N N . GLU A 1 168 ? -4.062 -13.148 -5.697 1.00 97.94 168 GLU A N 1
ATOM 1362 C CA . GLU A 1 168 ? -4.997 -13.427 -6.782 1.00 97.94 168 GLU A CA 1
ATOM 1363 C C . GLU A 1 168 ? -5.389 -12.154 -7.547 1.00 97.94 168 GLU A C 1
ATOM 1365 O O . GLU A 1 168 ? -5.718 -11.117 -6.967 1.00 97.94 168 GLU A O 1
ATOM 1370 N N . LEU A 1 169 ? -5.341 -12.248 -8.875 1.00 98.06 169 LEU A N 1
ATOM 1371 C CA . LEU A 1 169 ? -5.646 -11.155 -9.785 1.00 98.06 169 LEU A CA 1
ATOM 1372 C C . LEU A 1 169 ? -7.160 -10.957 -9.913 1.00 98.06 169 LEU A C 1
ATOM 1374 O O . LEU A 1 169 ? -7.885 -11.898 -10.219 1.00 98.06 169 LEU A O 1
ATOM 1378 N N . VAL A 1 170 ? -7.604 -9.710 -9.785 1.00 97.62 170 VAL A N 1
ATOM 1379 C CA . VAL A 1 170 ? -9.005 -9.300 -9.952 1.00 97.62 170 VAL A CA 1
ATOM 1380 C C . VAL A 1 170 ? -9.249 -8.702 -11.341 1.00 97.62 170 VAL A C 1
ATOM 1382 O O . VAL A 1 170 ? -10.231 -9.044 -11.991 1.00 97.62 170 VAL A O 1
ATOM 1385 N N . SER A 1 171 ? -8.363 -7.814 -11.813 1.00 95.94 171 SER A N 1
ATOM 1386 C CA . SER A 1 171 ? -8.477 -7.166 -13.134 1.00 95.94 171 SER A CA 1
ATOM 1387 C C . SER A 1 171 ? -7.122 -6.681 -13.658 1.00 95.94 171 SER A C 1
ATOM 1389 O O . SER A 1 171 ? -6.176 -6.517 -12.882 1.00 95.94 171 SER A O 1
ATOM 1391 N N . ARG A 1 172 ? -7.041 -6.415 -14.967 1.00 89.88 172 ARG A N 1
ATOM 1392 C CA . ARG A 1 172 ? -5.959 -5.670 -15.636 1.00 89.88 172 ARG A CA 1
ATOM 1393 C C . ARG A 1 172 ? -6.522 -4.614 -16.581 1.00 89.88 172 ARG A C 1
ATOM 1395 O O . ARG A 1 172 ? -7.716 -4.762 -16.920 1.00 89.88 172 ARG A O 1
#

Radius of gyration: 18.33 Å; chains: 1; bounding box: 52×40×43 Å